Protein AF-A0A4R2Z075-F1 (afdb_monomer_lite)

Structure (mmCIF, N/CA/C/O backbone):
data_AF-A0A4R2Z075-F1
#
_entry.id   AF-A0A4R2Z075-F1
#
loop_
_atom_site.group_PDB
_atom_site.id
_atom_site.type_symbol
_atom_site.label_atom_id
_atom_site.label_alt_id
_atom_site.label_comp_id
_atom_site.label_asym_id
_atom_site.label_entity_id
_atom_site.label_seq_id
_atom_site.pdbx_PDB_ins_code
_atom_site.Cartn_x
_atom_site.Cartn_y
_atom_site.Cartn_z
_atom_site.occupancy
_atom_site.B_iso_or_equiv
_atom_site.auth_seq_id
_atom_site.auth_comp_id
_atom_site.auth_asym_id
_atom_site.auth_atom_id
_atom_site.pdbx_PDB_model_num
ATOM 1 N N . MET A 1 1 ? 28.870 11.590 -10.984 1.00 44.94 1 MET A N 1
ATOM 2 C CA . MET A 1 1 ? 27.420 11.458 -11.270 1.00 44.94 1 MET A CA 1
ATOM 3 C C . MET A 1 1 ? 26.675 11.162 -9.976 1.00 44.94 1 MET A C 1
ATOM 5 O O . MET A 1 1 ? 27.040 10.211 -9.294 1.00 44.94 1 MET A O 1
ATOM 9 N N . ARG A 1 2 ? 25.664 11.959 -9.606 1.00 42.19 2 ARG A N 1
ATOM 10 C CA . ARG A 1 2 ? 24.799 11.644 -8.456 1.00 42.19 2 ARG A CA 1
ATOM 11 C C . ARG A 1 2 ? 23.997 10.380 -8.793 1.00 42.19 2 ARG A C 1
ATOM 13 O O . ARG A 1 2 ? 23.249 10.383 -9.766 1.00 42.19 2 ARG A O 1
ATOM 20 N N . LYS A 1 3 ? 24.165 9.298 -8.024 1.00 53.22 3 LYS A N 1
ATOM 21 C CA . LYS A 1 3 ? 23.293 8.118 -8.132 1.00 53.22 3 LYS A CA 1
ATOM 22 C C . LYS A 1 3 ? 21.905 8.526 -7.642 1.00 53.22 3 LYS A C 1
ATOM 24 O O . LYS A 1 3 ? 21.708 8.694 -6.442 1.00 53.22 3 LYS A O 1
ATOM 29 N N . ILE A 1 4 ? 20.969 8.708 -8.568 1.00 59.31 4 ILE A N 1
ATOM 30 C CA . ILE A 1 4 ? 19.550 8.853 -8.240 1.00 59.31 4 ILE A CA 1
ATOM 31 C C . ILE A 1 4 ? 19.113 7.511 -7.644 1.00 59.31 4 ILE A C 1
ATOM 33 O O . ILE A 1 4 ? 19.163 6.487 -8.325 1.00 59.31 4 ILE A O 1
ATOM 37 N N . ARG A 1 5 ? 18.775 7.500 -6.351 1.00 62.09 5 ARG A N 1
ATOM 38 C CA . ARG A 1 5 ? 18.164 6.339 -5.697 1.00 62.09 5 ARG A CA 1
ATOM 39 C C . ARG A 1 5 ? 16.654 6.480 -5.841 1.00 62.09 5 ARG A C 1
ATOM 41 O O . ARG A 1 5 ? 16.100 7.485 -5.408 1.00 62.09 5 ARG A O 1
ATOM 48 N N . PHE A 1 6 ? 16.020 5.498 -6.466 1.00 68.31 6 PHE A N 1
ATOM 49 C CA . PHE A 1 6 ? 14.563 5.420 -6.531 1.00 68.31 6 PHE A CA 1
ATOM 50 C C . PHE A 1 6 ? 14.029 4.842 -5.226 1.00 68.31 6 PHE A C 1
ATOM 52 O O . PHE A 1 6 ? 14.682 3.996 -4.610 1.00 68.31 6 PHE A O 1
ATOM 59 N N . THR A 1 7 ? 12.853 5.296 -4.803 1.00 72.00 7 THR A N 1
ATOM 60 C CA . THR A 1 7 ? 12.164 4.672 -3.673 1.00 72.00 7 THR A CA 1
ATOM 61 C C . THR A 1 7 ? 11.572 3.331 -4.101 1.00 72.00 7 THR A C 1
ATOM 63 O O . THR A 1 7 ? 11.267 3.109 -5.274 1.00 72.00 7 THR A O 1
ATOM 66 N N . GLU A 1 8 ? 11.379 2.429 -3.143 1.00 67.56 8 GLU A N 1
ATOM 67 C CA . GLU A 1 8 ? 10.736 1.130 -3.379 1.00 67.56 8 GLU A CA 1
ATOM 68 C C . GLU A 1 8 ? 9.349 1.291 -4.024 1.00 67.56 8 GLU A C 1
ATOM 70 O O . GLU A 1 8 ? 9.033 0.631 -5.011 1.00 67.56 8 GLU A O 1
ATOM 75 N N . HIS A 1 9 ? 8.577 2.282 -3.568 1.00 69.44 9 HIS A N 1
ATOM 76 C CA . HIS A 1 9 ? 7.269 2.621 -4.131 1.00 69.44 9 HIS A CA 1
ATOM 77 C C . HIS A 1 9 ? 7.348 3.059 -5.602 1.00 69.44 9 HIS A C 1
ATOM 79 O O . HIS A 1 9 ? 6.523 2.643 -6.414 1.00 69.44 9 HIS A O 1
ATOM 85 N N . GLN A 1 10 ? 8.350 3.865 -5.971 1.00 74.56 10 GLN A N 1
ATOM 86 C CA . GLN A 1 10 ? 8.559 4.280 -7.362 1.00 74.56 10 GLN A CA 1
ATOM 87 C C . GLN A 1 10 ? 8.921 3.090 -8.254 1.00 74.56 10 GLN A C 1
ATOM 89 O O . GLN A 1 10 ? 8.404 2.980 -9.363 1.00 74.56 10 GLN A O 1
ATOM 94 N N . MET A 1 11 ? 9.768 2.175 -7.773 1.00 73.19 11 MET A N 1
ATOM 95 C CA . MET A 1 11 ? 10.128 0.968 -8.525 1.00 73.19 11 MET A CA 1
ATOM 96 C C . MET A 1 11 ? 8.909 0.064 -8.750 1.00 73.19 11 MET A C 1
ATOM 98 O O . MET A 1 11 ? 8.694 -0.419 -9.861 1.00 73.19 11 MET A O 1
ATOM 102 N N . ILE A 1 12 ? 8.060 -0.097 -7.734 1.00 73.81 12 ILE A N 1
ATOM 103 C CA . ILE A 1 12 ? 6.844 -0.915 -7.823 1.00 73.81 12 ILE A CA 1
ATOM 104 C C . ILE A 1 12 ? 5.809 -0.293 -8.758 1.00 73.81 12 ILE A C 1
ATOM 106 O O . ILE A 1 12 ? 5.227 -1.005 -9.574 1.00 73.81 12 ILE A O 1
ATOM 110 N N . ALA A 1 13 ? 5.598 1.023 -8.703 1.00 77.31 13 ALA A N 1
ATOM 111 C CA . ALA A 1 13 ? 4.679 1.710 -9.613 1.00 77.31 13 ALA A CA 1
ATOM 112 C C . ALA A 1 13 ? 5.087 1.533 -11.088 1.00 77.31 13 ALA A C 1
ATOM 114 O O . ALA A 1 13 ? 4.244 1.333 -11.969 1.00 77.31 13 ALA A O 1
ATOM 115 N N . VAL A 1 14 ? 6.394 1.554 -11.355 1.00 78.88 14 VAL A N 1
ATOM 116 C CA . VAL A 1 14 ? 6.954 1.325 -12.689 1.00 78.88 14 VAL A CA 1
ATOM 117 C C . VAL A 1 14 ? 6.767 -0.133 -13.122 1.00 78.88 14 VAL A C 1
ATOM 119 O O . VAL A 1 14 ? 6.365 -0.375 -14.258 1.00 78.88 14 VAL A O 1
ATOM 122 N N . LEU A 1 15 ? 7.005 -1.099 -12.227 1.00 75.25 15 LEU A N 1
ATOM 123 C CA . LEU A 1 15 ? 6.779 -2.529 -12.482 1.00 75.25 15 LEU A CA 1
ATOM 124 C C . LEU A 1 15 ? 5.308 -2.832 -12.787 1.00 75.25 15 LEU A C 1
ATOM 126 O O . LEU A 1 15 ? 5.020 -3.390 -13.845 1.00 75.25 15 LEU A O 1
ATOM 130 N N . LYS A 1 16 ? 4.382 -2.369 -11.935 1.00 76.81 16 LYS A N 1
ATOM 131 C CA . LYS A 1 16 ? 2.927 -2.497 -12.141 1.00 76.81 16 LYS A CA 1
ATOM 132 C C . LYS A 1 16 ? 2.495 -1.878 -13.479 1.00 76.81 16 LYS A C 1
ATOM 134 O O . LYS A 1 16 ? 1.666 -2.437 -14.189 1.00 76.81 16 LYS A O 1
ATOM 139 N N . SER A 1 17 ? 3.090 -0.747 -13.870 1.00 79.62 17 SER A N 1
ATOM 140 C CA . SER A 1 17 ? 2.793 -0.114 -15.164 1.00 79.62 17 SER A CA 1
ATOM 141 C C . SER A 1 17 ? 3.231 -0.968 -16.358 1.00 79.62 17 SER A C 1
ATOM 143 O O . SER A 1 17 ? 2.560 -0.957 -17.386 1.00 79.62 17 SER A O 1
ATOM 145 N N . PHE A 1 18 ? 4.321 -1.729 -16.232 1.00 76.00 18 PHE A N 1
ATOM 146 C CA . PHE A 1 18 ? 4.750 -2.665 -17.270 1.00 76.00 18 PHE A CA 1
ATOM 147 C C . PHE A 1 1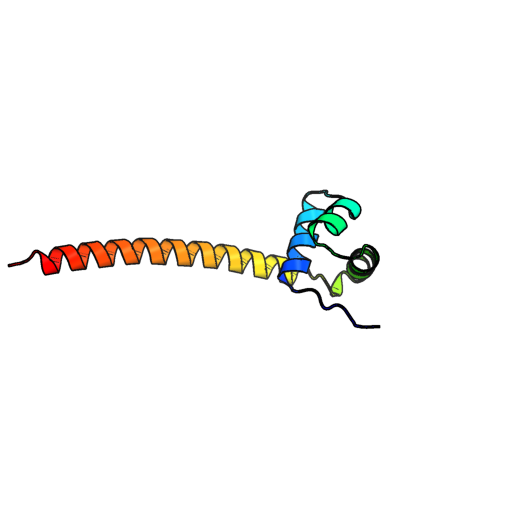8 ? 3.918 -3.944 -17.316 1.00 76.00 18 PHE A C 1
ATOM 149 O O . PHE A 1 18 ? 3.640 -4.415 -18.416 1.00 76.00 18 PHE A O 1
ATOM 156 N N . GLU A 1 19 ? 3.488 -4.477 -16.170 1.00 72.00 19 GLU A N 1
ATOM 157 C CA . GLU A 1 19 ? 2.528 -5.593 -16.119 1.00 72.00 19 GLU A CA 1
ATOM 158 C C . GLU A 1 19 ? 1.193 -5.216 -16.773 1.00 72.00 19 GLU A C 1
ATOM 160 O O . GLU A 1 19 ? 0.601 -6.021 -17.484 1.00 72.00 19 GLU A O 1
ATOM 165 N N . ALA A 1 20 ? 0.768 -3.958 -16.626 1.00 80.31 20 ALA A N 1
ATOM 166 C CA . ALA A 1 20 ? -0.392 -3.396 -17.319 1.00 80.31 20 ALA A CA 1
ATOM 167 C C . ALA A 1 20 ? -0.155 -3.113 -18.823 1.00 80.31 20 ALA A C 1
ATOM 169 O O . ALA A 1 20 ? -0.990 -2.481 -19.468 1.00 80.31 20 ALA A O 1
ATOM 170 N N . GLY A 1 21 ? 0.986 -3.522 -19.390 1.00 78.88 21 GLY A N 1
ATOM 171 C CA . GLY A 1 21 ? 1.295 -3.386 -20.816 1.00 78.88 21 GLY A CA 1
ATOM 172 C C . GLY A 1 21 ? 1.719 -1.983 -21.268 1.00 78.88 21 GLY A C 1
ATOM 173 O O . GLY A 1 21 ? 1.812 -1.736 -22.471 1.00 78.88 21 GLY A O 1
ATOM 174 N N . ARG A 1 22 ? 1.993 -1.047 -20.347 1.00 84.38 22 ARG A N 1
ATOM 175 C CA . ARG A 1 22 ? 2.370 0.332 -20.710 1.00 84.38 22 ARG A CA 1
ATOM 176 C C . ARG A 1 22 ? 3.795 0.411 -21.253 1.00 84.38 22 ARG A C 1
ATOM 178 O O . ARG A 1 22 ? 4.679 -0.364 -20.878 1.00 84.38 22 ARG A O 1
ATOM 185 N N . THR A 1 23 ? 4.048 1.366 -22.148 1.00 82.94 23 THR A N 1
ATOM 186 C CA . THR A 1 23 ? 5.364 1.495 -22.786 1.00 82.94 23 THR A CA 1
ATOM 187 C C . THR A 1 23 ? 6.368 2.206 -21.878 1.00 82.94 23 THR A C 1
ATOM 189 O O . THR A 1 23 ? 6.012 3.013 -21.022 1.00 82.94 23 THR A O 1
ATOM 192 N N . VAL A 1 24 ? 7.667 1.966 -22.095 1.00 79.56 24 VAL A N 1
ATOM 193 C CA . VAL A 1 24 ? 8.743 2.643 -21.338 1.00 79.56 24 VAL A CA 1
ATOM 194 C C . VAL A 1 24 ? 8.638 4.167 -21.455 1.00 79.56 24 VAL A C 1
ATOM 196 O O . VAL A 1 24 ? 8.958 4.875 -20.507 1.00 79.56 24 VAL A O 1
ATOM 199 N N . LYS A 1 25 ? 8.173 4.677 -22.603 1.00 81.81 25 LYS A N 1
ATOM 200 C CA . LYS A 1 25 ? 8.028 6.114 -22.856 1.00 81.81 25 LYS A CA 1
ATOM 201 C C . LYS A 1 25 ? 6.988 6.745 -21.926 1.00 81.81 25 LYS A C 1
ATOM 203 O O . LYS A 1 25 ? 7.262 7.797 -21.354 1.00 81.81 25 LYS A O 1
ATOM 208 N N . ASP A 1 26 ? 5.848 6.085 -21.753 1.00 83.50 26 ASP A N 1
ATOM 209 C CA . ASP A 1 26 ? 4.743 6.591 -20.932 1.00 83.50 26 ASP A CA 1
ATOM 210 C C . ASP A 1 26 ? 5.118 6.569 -19.451 1.00 83.50 26 ASP A C 1
ATOM 212 O O . ASP A 1 26 ? 4.954 7.558 -18.740 1.00 83.50 26 ASP A O 1
ATOM 216 N N . VAL A 1 27 ? 5.755 5.481 -19.015 1.00 82.31 27 VAL A N 1
ATOM 217 C CA . VAL A 1 27 ? 6.187 5.329 -17.624 1.00 82.31 27 VAL A CA 1
ATOM 218 C C . VAL A 1 27 ? 7.302 6.314 -17.258 1.00 82.31 27 VAL A C 1
ATOM 220 O O . VAL A 1 27 ? 7.294 6.867 -16.162 1.00 82.31 27 VAL A O 1
ATOM 223 N N . CYS A 1 28 ? 8.233 6.609 -18.174 1.00 83.38 28 CYS A N 1
ATOM 224 C CA . CYS A 1 28 ? 9.239 7.656 -17.967 1.00 83.38 28 CYS A CA 1
ATOM 225 C C . CYS A 1 28 ? 8.618 9.039 -17.750 1.00 83.38 28 CYS A C 1
ATOM 227 O O . CYS A 1 28 ? 9.106 9.806 -16.920 1.00 83.38 28 CYS A O 1
ATOM 229 N N . ARG A 1 29 ? 7.565 9.357 -18.512 1.00 81.56 29 ARG A N 1
ATOM 230 C CA . ARG A 1 29 ? 6.879 10.649 -18.454 1.00 81.56 29 ARG A CA 1
ATOM 231 C C . ARG A 1 29 ? 6.071 10.799 -17.166 1.00 81.56 29 ARG A C 1
ATOM 233 O O . ARG A 1 29 ? 6.125 11.860 -16.560 1.00 81.56 29 ARG A O 1
ATOM 240 N N . GLU A 1 30 ? 5.362 9.755 -16.745 1.00 79.81 30 GLU A N 1
ATOM 241 C CA . GLU A 1 30 ? 4.542 9.782 -15.525 1.00 79.81 30 GLU A CA 1
ATOM 242 C C . GLU A 1 30 ? 5.377 9.706 -14.245 1.00 79.81 30 GLU A C 1
ATOM 244 O O . GLU A 1 30 ? 5.148 10.466 -13.310 1.00 79.81 30 GLU A O 1
ATOM 249 N N . ALA A 1 31 ? 6.366 8.812 -14.193 1.00 73.94 31 ALA A N 1
ATOM 250 C CA . ALA A 1 31 ? 7.163 8.604 -12.987 1.00 73.94 31 ALA A CA 1
ATOM 251 C C . ALA A 1 31 ? 8.321 9.612 -12.840 1.00 73.94 31 ALA A C 1
ATOM 253 O O . ALA A 1 31 ? 9.053 9.555 -11.853 1.00 73.94 31 ALA A O 1
ATOM 254 N N . ALA A 1 32 ? 8.520 10.504 -13.822 1.00 79.31 32 ALA A N 1
ATOM 255 C CA . ALA A 1 32 ? 9.684 11.389 -13.938 1.00 79.31 32 ALA A CA 1
ATOM 256 C C . ALA A 1 32 ? 11.030 10.630 -13.872 1.00 79.31 32 ALA A C 1
ATOM 258 O O . ALA A 1 32 ? 12.032 11.125 -13.351 1.00 79.31 32 ALA A O 1
ATOM 259 N N . ILE A 1 33 ? 11.060 9.403 -14.407 1.00 76.88 33 ILE A N 1
ATOM 260 C CA . ILE A 1 33 ? 12.236 8.527 -14.378 1.00 76.88 33 ILE A CA 1
ATOM 261 C C . ILE A 1 33 ? 12.935 8.555 -15.739 1.00 76.88 33 ILE A C 1
ATOM 263 O O . ILE A 1 33 ? 12.310 8.247 -16.758 1.00 76.88 33 ILE A O 1
ATOM 267 N N . PRO A 1 34 ? 14.253 8.824 -15.790 1.00 81.44 34 PRO A N 1
ATOM 268 C CA . PRO A 1 34 ? 15.009 8.755 -17.033 1.00 81.44 34 PRO A CA 1
ATOM 269 C C . PRO A 1 34 ? 14.932 7.367 -17.683 1.00 81.44 34 PRO A C 1
ATOM 271 O O . PRO A 1 34 ? 15.143 6.343 -17.030 1.00 81.44 34 PRO A O 1
ATOM 274 N N . LYS A 1 35 ? 14.739 7.318 -19.006 1.00 80.19 35 LYS A N 1
ATOM 275 C CA . LYS A 1 35 ? 14.678 6.065 -19.790 1.00 80.19 35 LYS A CA 1
ATOM 276 C C . LYS A 1 35 ? 15.873 5.139 -19.549 1.00 80.19 35 LYS A C 1
ATOM 278 O O . LYS A 1 35 ? 15.712 3.920 -19.464 1.00 80.19 35 LYS A O 1
ATOM 283 N N . ALA A 1 36 ? 17.066 5.709 -19.390 1.00 79.69 36 ALA A N 1
ATOM 284 C CA . ALA A 1 36 ? 18.288 4.963 -19.100 1.00 79.69 36 ALA A CA 1
ATOM 285 C C . ALA A 1 36 ? 18.226 4.207 -17.759 1.00 79.69 36 ALA A C 1
ATOM 287 O O . ALA A 1 36 ? 18.744 3.093 -17.663 1.00 79.69 36 ALA A O 1
ATOM 288 N N . ALA A 1 37 ? 17.551 4.768 -16.751 1.00 74.50 37 ALA A N 1
ATOM 289 C CA . ALA A 1 37 ? 17.393 4.144 -15.442 1.00 74.50 37 ALA A CA 1
ATOM 290 C C . ALA A 1 37 ? 16.443 2.941 -15.499 1.00 74.50 37 ALA A C 1
ATOM 292 O O . ALA A 1 37 ? 16.773 1.885 -14.968 1.00 74.50 37 ALA A O 1
ATOM 293 N N . ILE A 1 38 ? 15.325 3.058 -16.224 1.00 74.06 38 ILE A N 1
ATOM 294 C CA . ILE A 1 38 ? 14.397 1.937 -16.445 1.00 74.06 38 ILE A CA 1
ATOM 295 C C . ILE A 1 38 ? 15.063 0.825 -17.257 1.00 74.06 38 ILE A C 1
ATOM 297 O O . ILE A 1 38 ? 14.928 -0.351 -16.936 1.00 74.06 38 ILE A O 1
ATOM 301 N N . THR A 1 39 ? 15.802 1.183 -18.309 1.00 73.12 39 THR A N 1
ATOM 302 C CA . THR A 1 39 ? 16.450 0.196 -19.187 1.00 73.12 39 THR A CA 1
ATOM 303 C C . THR A 1 39 ? 17.548 -0.571 -18.440 1.00 73.12 39 THR A C 1
ATOM 305 O O . THR A 1 39 ? 17.637 -1.791 -18.551 1.00 73.12 39 THR A O 1
ATOM 308 N N . THR A 1 40 ? 18.347 0.129 -17.628 1.00 71.75 40 THR A N 1
ATOM 309 C CA . THR A 1 40 ? 19.365 -0.483 -16.756 1.00 71.75 40 THR A CA 1
ATOM 310 C C . THR A 1 40 ? 18.728 -1.312 -15.636 1.00 71.75 40 THR A C 1
ATOM 312 O O . THR A 1 40 ? 19.184 -2.417 -15.366 1.00 71.75 40 THR A O 1
ATOM 315 N N . GLY A 1 41 ? 17.642 -0.824 -15.026 1.00 67.25 41 GLY A N 1
ATOM 316 C CA . GLY A 1 41 ? 16.869 -1.551 -14.015 1.00 67.25 41 GLY A CA 1
ATOM 317 C C . GLY A 1 41 ? 16.2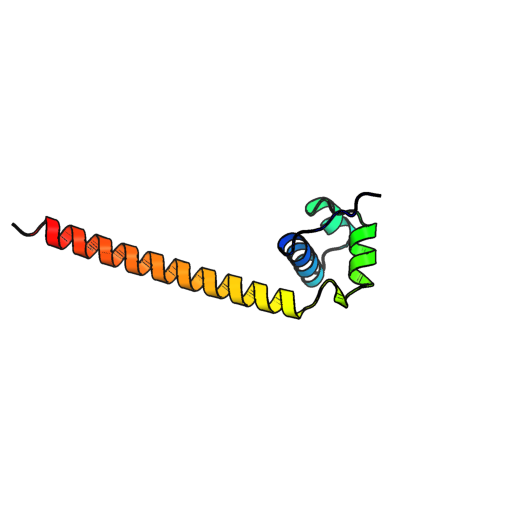48 -2.841 -14.551 1.00 67.25 41 GLY A C 1
ATOM 318 O O . GLY A 1 41 ? 16.379 -3.881 -13.922 1.00 67.25 41 GLY A O 1
ATOM 319 N N . ARG A 1 42 ? 15.680 -2.815 -15.766 1.00 65.12 42 ARG A N 1
ATOM 320 C CA . ARG A 1 42 ? 15.180 -4.015 -16.460 1.00 65.12 42 ARG A CA 1
ATOM 321 C C . ARG A 1 42 ? 16.274 -5.040 -16.735 1.00 65.12 42 ARG A C 1
ATOM 323 O O . ARG A 1 42 ? 16.037 -6.224 -16.550 1.00 65.12 42 ARG A O 1
ATOM 330 N N . ARG A 1 43 ? 17.459 -4.607 -17.181 1.00 63.56 43 ARG A N 1
ATOM 331 C CA . ARG A 1 43 ? 18.606 -5.517 -17.370 1.00 63.56 43 ARG A CA 1
ATOM 332 C C . ARG A 1 43 ? 19.048 -6.140 -16.048 1.00 63.56 43 ARG A C 1
ATOM 334 O O . ARG A 1 43 ? 19.420 -7.305 -16.014 1.00 63.56 43 ARG A O 1
ATOM 341 N N . ASN A 1 44 ? 18.931 -5.387 -14.960 1.00 60.22 44 ASN A N 1
ATOM 342 C CA . ASN A 1 44 ? 19.215 -5.845 -13.612 1.00 60.22 44 ASN A CA 1
ATOM 343 C C . ASN A 1 44 ? 17.925 -6.294 -12.903 1.00 60.22 44 ASN A C 1
ATOM 345 O O . ASN A 1 44 ? 17.617 -5.769 -11.836 1.00 60.22 44 ASN A O 1
ATOM 349 N N . MET A 1 45 ? 17.179 -7.272 -13.444 1.00 50.91 45 MET A N 1
ATOM 350 C CA . MET A 1 45 ? 15.948 -7.803 -12.808 1.00 50.91 45 MET A CA 1
ATOM 351 C C . MET A 1 45 ? 16.144 -8.232 -11.340 1.00 50.91 45 MET A C 1
ATOM 353 O O . MET A 1 45 ? 15.198 -8.249 -10.562 1.00 50.91 45 MET A O 1
ATOM 357 N N . ALA A 1 46 ? 17.381 -8.522 -10.927 1.00 53.75 46 ALA A N 1
ATOM 358 C CA . ALA A 1 46 ? 17.749 -8.780 -9.535 1.00 53.75 46 ALA A CA 1
ATOM 359 C C . ALA A 1 46 ? 17.645 -7.555 -8.598 1.00 53.75 46 ALA A C 1
ATOM 361 O O . ALA A 1 46 ? 17.651 -7.728 -7.384 1.00 53.75 46 ALA A O 1
ATOM 362 N N . VAL A 1 47 ? 17.576 -6.332 -9.130 1.00 53.81 47 VAL A N 1
ATOM 363 C CA . VAL A 1 47 ? 17.367 -5.078 -8.379 1.00 53.81 47 VAL A CA 1
ATOM 364 C C . VAL A 1 47 ? 15.868 -4.786 -8.221 1.00 53.81 47 VAL A C 1
ATOM 366 O O . VAL A 1 47 ? 15.482 -4.004 -7.364 1.00 53.81 47 VAL A O 1
ATOM 369 N N . TRP A 1 48 ? 15.026 -5.386 -9.068 1.00 63.75 48 TRP A N 1
ATOM 370 C CA . TRP A 1 48 ? 13.580 -5.163 -9.150 1.00 63.75 48 TRP A CA 1
ATOM 371 C C . TRP A 1 48 ? 12.891 -6.507 -8.869 1.00 63.75 48 TRP A C 1
ATOM 373 O O . TRP A 1 48 ? 12.247 -7.083 -9.746 1.00 63.75 48 TRP A O 1
ATOM 383 N N . LYS A 1 49 ? 13.147 -7.094 -7.689 1.00 60.53 49 LYS A N 1
ATOM 384 C CA . LYS A 1 49 ? 12.775 -8.488 -7.423 1.00 60.53 49 LYS A CA 1
ATOM 385 C C . LYS A 1 49 ? 11.252 -8.632 -7.281 1.00 60.53 49 LYS A C 1
ATOM 387 O O . LYS A 1 49 ? 10.641 -7.908 -6.498 1.00 60.53 49 LYS A O 1
ATOM 392 N N . PRO A 1 50 ? 10.637 -9.642 -7.921 1.00 56.59 50 PRO A N 1
ATOM 393 C CA . PRO A 1 50 ? 9.221 -9.979 -7.735 1.00 56.59 50 PRO A CA 1
ATOM 394 C C . PRO A 1 50 ? 8.822 -10.256 -6.275 1.00 56.59 50 PRO A C 1
ATOM 396 O O . PRO A 1 50 ? 7.673 -10.045 -5.896 1.00 56.59 50 PRO A O 1
ATOM 399 N N . ALA A 1 51 ? 9.772 -10.703 -5.444 1.00 61.47 51 ALA A N 1
ATOM 400 C CA . ALA A 1 51 ? 9.566 -10.907 -4.010 1.00 61.47 51 ALA A CA 1
ATOM 401 C C . ALA A 1 51 ? 9.182 -9.606 -3.279 1.00 61.47 51 ALA A C 1
ATOM 403 O O . ALA A 1 51 ? 8.328 -9.640 -2.393 1.00 61.47 51 ALA A O 1
ATOM 404 N N . ASP A 1 52 ? 9.742 -8.468 -3.699 1.00 66.12 52 ASP A N 1
ATOM 405 C CA . ASP A 1 52 ? 9.432 -7.158 -3.122 1.00 66.12 52 ASP A CA 1
ATOM 406 C C . ASP A 1 52 ? 8.032 -6.694 -3.562 1.00 66.12 52 ASP A C 1
ATOM 408 O O . ASP A 1 52 ? 7.268 -6.158 -2.763 1.00 66.12 52 ASP A O 1
ATOM 412 N N . ILE A 1 53 ? 7.628 -7.010 -4.802 1.00 68.06 53 ILE A N 1
ATOM 413 C CA . ILE A 1 53 ? 6.272 -6.734 -5.308 1.00 68.06 53 ILE A CA 1
ATOM 414 C C . ILE A 1 53 ? 5.223 -7.525 -4.519 1.00 68.06 53 ILE A C 1
ATOM 416 O O . ILE A 1 53 ? 4.218 -6.954 -4.092 1.00 68.06 53 ILE A O 1
ATOM 420 N N . LYS A 1 54 ? 5.451 -8.830 -4.308 1.00 74.38 54 LYS A N 1
ATOM 421 C CA . LYS A 1 54 ? 4.536 -9.681 -3.534 1.00 74.38 54 LYS A CA 1
ATOM 422 C C . LYS A 1 54 ? 4.398 -9.164 -2.104 1.00 74.38 54 LYS A C 1
ATOM 424 O O . LYS A 1 54 ? 3.283 -8.953 -1.647 1.00 74.38 54 LYS A O 1
ATOM 429 N N . LYS A 1 55 ? 5.522 -8.872 -1.443 1.00 79.88 55 LYS A N 1
ATOM 430 C CA . LYS A 1 55 ? 5.535 -8.323 -0.084 1.00 79.88 55 LYS A CA 1
ATOM 431 C C . LYS A 1 55 ? 4.763 -7.008 0.016 1.00 79.88 55 LYS A C 1
ATOM 433 O O . LYS A 1 55 ? 4.014 -6.821 0.967 1.00 79.88 55 LYS A O 1
ATOM 438 N N . VAL A 1 56 ? 4.915 -6.103 -0.951 1.00 78.81 56 VAL A N 1
ATOM 439 C CA . VAL A 1 56 ? 4.165 -4.841 -0.941 1.00 78.81 56 VAL A CA 1
ATOM 440 C C . VAL A 1 56 ? 2.680 -5.056 -1.181 1.00 78.81 56 VAL A C 1
ATOM 442 O O . VAL A 1 56 ? 1.883 -4.433 -0.491 1.00 78.81 56 VAL A O 1
ATOM 445 N N . LYS A 1 57 ? 2.289 -5.962 -2.081 1.00 80.06 57 LYS A N 1
ATOM 446 C CA . LYS A 1 57 ? 0.873 -6.302 -2.265 1.00 80.06 57 LYS A CA 1
ATOM 447 C C . LYS A 1 57 ? 0.263 -6.880 -0.984 1.00 80.06 57 LYS A C 1
ATOM 449 O O . LYS A 1 57 ? -0.803 -6.438 -0.571 1.00 80.06 57 LYS A O 1
ATOM 454 N N . ASP A 1 58 ? 0.976 -7.795 -0.330 1.00 88.00 58 ASP A N 1
ATOM 455 C CA . ASP A 1 58 ? 0.546 -8.396 0.934 1.00 88.00 58 ASP A CA 1
ATOM 456 C C . ASP A 1 58 ? 0.410 -7.323 2.038 1.00 88.00 58 ASP A C 1
ATOM 458 O O . ASP A 1 58 ? -0.571 -7.313 2.781 1.00 88.00 58 ASP A O 1
ATOM 462 N N . LEU A 1 59 ? 1.342 -6.362 2.107 1.00 89.06 59 LEU A N 1
ATOM 463 C CA . LEU A 1 59 ? 1.272 -5.226 3.037 1.00 89.06 59 LEU A CA 1
ATOM 464 C C . LEU A 1 59 ? 0.140 -4.239 2.704 1.00 89.06 59 LEU A C 1
ATOM 466 O O . LEU A 1 59 ? -0.498 -3.718 3.617 1.00 89.06 59 LEU A O 1
ATOM 470 N N . GLU A 1 60 ? -0.120 -3.963 1.422 1.00 87.31 60 GLU A N 1
ATOM 471 C CA . GLU A 1 60 ? -1.250 -3.137 0.970 1.00 87.31 60 GLU A CA 1
ATOM 472 C C . GLU A 1 60 ? -2.588 -3.784 1.373 1.00 87.31 60 GLU A C 1
ATOM 474 O O . GLU A 1 60 ? -3.477 -3.101 1.894 1.00 87.31 60 GLU A O 1
ATOM 479 N N . ASP A 1 61 ? -2.716 -5.100 1.185 1.00 94.12 61 ASP A N 1
ATOM 480 C CA . ASP A 1 61 ? -3.897 -5.877 1.564 1.00 94.12 61 ASP A CA 1
ATOM 481 C C . ASP A 1 61 ? -4.111 -5.902 3.081 1.00 94.12 61 ASP A C 1
ATOM 483 O O . ASP A 1 61 ? -5.229 -5.670 3.552 1.00 94.12 61 ASP A O 1
ATOM 487 N N . GLU A 1 62 ? -3.045 -6.120 3.850 1.00 96.19 62 GLU A N 1
ATOM 488 C CA . GLU A 1 62 ? -3.114 -6.118 5.309 1.00 96.19 62 GLU A CA 1
ATOM 489 C C . GLU A 1 62 ? -3.468 -4.729 5.852 1.00 96.19 62 GLU A C 1
ATOM 491 O O . GLU A 1 62 ? -4.365 -4.589 6.680 1.00 96.19 62 GLU A O 1
ATOM 496 N N . ASN A 1 63 ? -2.863 -3.667 5.315 1.00 96.44 63 ASN A N 1
ATOM 497 C CA . ASN A 1 63 ? -3.200 -2.296 5.694 1.00 96.44 63 ASN A CA 1
ATOM 498 C C . ASN A 1 63 ? -4.673 -1.966 5.396 1.00 96.44 63 ASN A C 1
ATOM 500 O O . ASN A 1 63 ? -5.342 -1.308 6.195 1.00 96.44 63 ASN A O 1
ATOM 504 N N . ARG A 1 64 ? -5.218 -2.451 4.270 1.00 96.88 64 ARG A N 1
ATOM 505 C CA . ARG A 1 64 ? -6.650 -2.300 3.970 1.00 96.88 64 ARG A CA 1
ATOM 506 C C . ARG A 1 64 ? -7.511 -2.975 5.040 1.00 96.88 64 ARG A C 1
ATOM 508 O O . ARG A 1 64 ? -8.460 -2.356 5.521 1.00 96.88 64 ARG A O 1
ATOM 515 N N . ARG A 1 65 ? -7.179 -4.213 5.423 1.00 97.69 65 ARG A N 1
ATOM 516 C CA . ARG A 1 65 ? -7.903 -4.966 6.463 1.00 97.69 65 ARG A CA 1
ATOM 517 C C . ARG A 1 65 ? -7.829 -4.271 7.818 1.00 97.69 65 ARG A C 1
ATOM 519 O O . ARG A 1 65 ? -8.863 -4.081 8.452 1.00 97.69 65 ARG A O 1
ATOM 526 N N . LEU A 1 66 ? -6.640 -3.827 8.221 1.00 98.19 66 LEU A N 1
ATOM 527 C CA . LEU A 1 66 ? -6.428 -3.108 9.477 1.00 98.19 66 LEU A CA 1
ATOM 528 C C . LEU A 1 66 ? -7.228 -1.804 9.528 1.00 98.19 66 LEU A C 1
ATOM 530 O O . LEU A 1 66 ? -7.891 -1.534 10.525 1.00 98.19 66 LEU A O 1
ATOM 534 N N . LYS A 1 67 ? -7.244 -1.021 8.442 1.00 97.81 67 LYS A N 1
ATOM 535 C CA . LYS A 1 67 ? -8.065 0.197 8.352 1.00 97.81 67 LYS A CA 1
ATOM 536 C C . LYS A 1 67 ? -9.557 -0.096 8.480 1.00 97.81 67 LYS A C 1
ATOM 538 O O . LYS A 1 67 ? -10.257 0.637 9.172 1.00 97.81 67 LYS A O 1
ATOM 543 N N . GLN A 1 68 ? -10.039 -1.155 7.831 1.00 97.81 68 GLN A N 1
ATOM 544 C CA . GLN A 1 68 ? -11.441 -1.560 7.924 1.00 97.81 68 GLN A CA 1
ATOM 545 C C . GLN A 1 68 ? -11.804 -1.976 9.353 1.00 97.81 68 GLN A C 1
ATOM 547 O O . GLN A 1 68 ? -12.802 -1.504 9.890 1.00 97.81 68 GLN A O 1
ATOM 552 N N . MET A 1 69 ? -10.969 -2.798 9.989 1.00 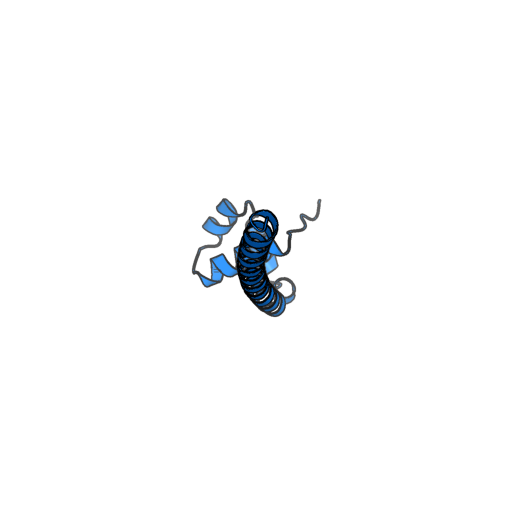97.56 69 MET A N 1
ATOM 553 C CA . MET A 1 69 ? -11.166 -3.234 11.371 1.00 97.56 69 MET A CA 1
ATOM 554 C C . MET A 1 69 ? -11.144 -2.054 12.346 1.00 97.56 69 MET A C 1
ATOM 556 O O . MET A 1 69 ? -12.021 -1.941 13.198 1.00 97.56 69 MET A O 1
ATOM 560 N N . PHE A 1 70 ? -10.194 -1.132 12.178 1.00 97.81 70 PHE A N 1
ATOM 561 C CA . PHE A 1 70 ? -10.111 0.080 12.986 1.00 97.81 70 PHE A CA 1
ATOM 562 C C . PHE A 1 70 ? -11.350 0.966 12.829 1.00 97.81 70 PHE A C 1
ATOM 564 O O . PHE A 1 70 ? -11.846 1.499 13.820 1.00 97.81 70 PHE A O 1
ATOM 571 N N . ALA A 1 71 ? -11.870 1.117 11.607 1.00 97.88 71 ALA A N 1
ATOM 572 C CA . ALA A 1 71 ? -13.087 1.883 11.365 1.00 97.88 71 ALA A CA 1
ATOM 573 C C . ALA A 1 71 ? -14.302 1.258 12.067 1.00 97.88 71 ALA A C 1
ATOM 575 O O . ALA A 1 71 ? -15.034 1.973 12.747 1.00 97.88 71 ALA A O 1
ATOM 576 N N . VAL A 1 72 ? -14.481 -0.064 11.954 1.00 96.56 72 VAL A N 1
ATOM 577 C CA . VAL A 1 72 ? -15.563 -0.795 12.639 1.00 96.56 72 VAL A CA 1
ATOM 578 C C . VAL A 1 72 ? -15.454 -0.625 14.153 1.00 96.56 72 VAL A C 1
ATO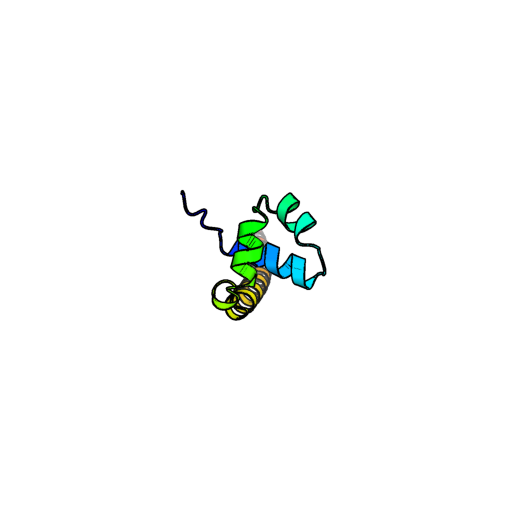M 580 O O . VAL A 1 72 ? -16.396 -0.144 14.778 1.00 96.56 72 VAL A O 1
ATOM 583 N N . LEU A 1 73 ? -14.281 -0.901 14.729 1.00 97.12 73 LEU A N 1
ATOM 584 C CA . LEU A 1 73 ? -14.054 -0.768 16.168 1.00 97.12 73 LEU A CA 1
ATOM 585 C C . LEU A 1 73 ? -14.276 0.671 16.654 1.00 97.12 73 LEU A C 1
ATOM 587 O O . LEU A 1 73 ? -14.869 0.897 17.702 1.00 97.12 73 LEU A O 1
ATOM 591 N N . SER A 1 74 ? -13.842 1.666 15.878 1.00 97.06 74 SER A N 1
ATOM 592 C CA . SER A 1 74 ? -14.049 3.079 16.212 1.00 97.06 74 SER A CA 1
ATOM 593 C C . SER A 1 74 ? -15.531 3.460 16.248 1.00 97.06 74 SER A C 1
ATOM 595 O O . SER A 1 74 ? -15.930 4.271 17.087 1.00 97.06 74 SER A O 1
ATOM 597 N N . LEU A 1 75 ? -16.349 2.890 15.355 1.00 96.44 75 LEU A N 1
ATOM 598 C CA . LEU A 1 75 ? -17.798 3.094 15.351 1.00 96.44 75 LEU A CA 1
ATOM 599 C C . LEU A 1 75 ? -18.455 2.429 16.567 1.00 96.44 75 LEU A C 1
ATOM 601 O O . LEU A 1 75 ? -19.257 3.073 17.240 1.00 96.44 75 LEU A O 1
ATOM 605 N N . GLU A 1 76 ? -18.072 1.194 16.894 1.00 94.62 76 GLU A N 1
ATOM 606 C CA . GLU A 1 76 ? -18.561 0.480 18.082 1.00 94.62 76 GLU A CA 1
ATOM 607 C C . GLU A 1 76 ? -18.192 1.214 19.376 1.00 94.62 76 GLU A C 1
ATOM 609 O O . GLU A 1 76 ? -19.050 1.466 20.221 1.00 94.62 76 GLU A O 1
ATOM 614 N N . CYS A 1 77 ? -16.933 1.642 19.514 1.00 94.00 77 CYS A N 1
ATOM 615 C CA . CYS A 1 77 ? -16.487 2.422 20.664 1.00 94.00 77 CYS A CA 1
ATOM 616 C C . CYS A 1 77 ? -17.247 3.745 20.795 1.00 94.00 77 CYS A C 1
ATOM 618 O O . CYS A 1 77 ? -17.539 4.163 21.915 1.00 94.00 77 CYS A O 1
ATOM 620 N N . ARG A 1 78 ? -17.567 4.414 19.678 1.00 93.31 78 ARG A N 1
ATOM 621 C CA . ARG A 1 78 ? -18.377 5.639 19.700 1.00 93.31 78 ARG A CA 1
ATOM 622 C C . ARG A 1 78 ? -19.794 5.351 20.189 1.00 93.31 78 ARG A C 1
ATOM 624 O O . ARG A 1 78 ? -20.242 6.014 21.113 1.00 93.31 78 ARG A O 1
ATOM 631 N N . ALA A 1 79 ? -20.450 4.330 19.641 1.00 92.44 79 ALA A N 1
ATOM 632 C CA . ALA A 1 79 ? -21.796 3.944 20.058 1.00 92.44 79 ALA A CA 1
ATOM 633 C C . ALA A 1 79 ? -21.862 3.571 21.551 1.00 92.44 79 ALA A C 1
ATOM 635 O O . ALA A 1 79 ? -22.799 3.958 22.248 1.00 92.44 79 ALA A O 1
ATOM 636 N N . LEU A 1 80 ? -20.848 2.862 22.059 1.00 91.75 80 LEU A N 1
ATOM 637 C CA . LEU A 1 80 ? -20.748 2.515 23.478 1.00 91.75 80 LEU A CA 1
ATOM 638 C C . LEU A 1 80 ? -20.558 3.749 24.366 1.00 91.75 80 LEU A C 1
ATOM 640 O O . LEU A 1 80 ? -21.209 3.846 25.404 1.00 91.75 80 LEU A O 1
ATOM 644 N N . LYS A 1 81 ? -19.704 4.698 23.963 1.00 91.75 81 LYS A N 1
ATOM 645 C CA . LYS A 1 81 ? -19.538 5.966 24.689 1.00 91.75 81 LYS A CA 1
ATOM 646 C C . LYS A 1 81 ? -20.835 6.764 24.721 1.00 91.75 81 LYS A C 1
ATOM 648 O O . LYS A 1 81 ? -21.266 7.134 25.805 1.00 91.75 81 LYS A O 1
ATOM 653 N N . ASP A 1 82 ? -21.499 6.921 23.577 1.00 90.38 82 ASP A N 1
ATOM 654 C CA . ASP A 1 82 ? -22.779 7.629 23.487 1.00 90.38 82 ASP A CA 1
ATOM 655 C C . ASP A 1 82 ? -23.851 6.982 24.383 1.00 90.38 82 ASP A C 1
ATOM 657 O O . ASP A 1 82 ? -24.673 7.677 24.976 1.00 90.38 82 ASP A O 1
ATOM 661 N N . PHE A 1 83 ? -23.860 5.648 24.497 1.00 89.44 83 PHE A N 1
ATOM 662 C CA . PHE A 1 83 ? -24.774 4.931 25.388 1.00 89.44 83 PHE A CA 1
ATOM 663 C C . PHE A 1 83 ? -24.456 5.163 26.871 1.00 89.44 83 PHE A C 1
ATOM 665 O O . PHE A 1 83 ? -25.372 5.373 27.664 1.00 89.44 83 PHE A O 1
ATOM 672 N N . ILE A 1 84 ? -23.174 5.131 27.249 1.00 87.81 84 ILE A N 1
ATOM 673 C CA . ILE A 1 84 ? -22.732 5.387 28.628 1.00 87.81 84 ILE A CA 1
ATOM 674 C C . ILE A 1 84 ? -23.039 6.835 29.027 1.00 87.81 84 ILE A C 1
ATOM 676 O O . ILE A 1 84 ? -23.577 7.055 30.105 1.00 87.81 84 ILE A O 1
ATOM 680 N N . GLU A 1 85 ? -22.754 7.804 28.156 1.00 86.75 85 GLU A N 1
ATOM 681 C CA . GLU A 1 85 ? -22.993 9.233 28.405 1.00 86.75 85 GLU A CA 1
ATOM 682 C C . GLU A 1 85 ? -24.486 9.593 28.461 1.00 86.75 85 GLU A C 1
ATOM 684 O O . GLU A 1 85 ? -24.864 10.556 29.121 1.00 86.75 85 GLU A O 1
ATOM 689 N N . LYS A 1 86 ? -25.353 8.816 27.800 1.00 77.88 86 LYS A N 1
ATOM 690 C CA . LYS A 1 86 ? -26.816 8.977 27.869 1.00 77.88 86 LYS A CA 1
ATOM 691 C C . LYS A 1 86 ? -27.463 8.266 29.056 1.00 77.88 86 LYS A C 1
ATOM 693 O O . LYS A 1 86 ? -28.678 8.378 29.229 1.00 77.88 86 LYS A O 1
ATOM 698 N N . LYS A 1 87 ? -26.699 7.508 29.843 1.00 59.50 87 LYS A N 1
ATOM 699 C CA . LYS A 1 87 ? -27.214 6.851 31.043 1.00 59.50 87 LYS A CA 1
ATOM 700 C C . LYS A 1 87 ? -27.276 7.896 32.177 1.00 59.50 87 LYS A C 1
ATOM 702 O O . LYS A 1 87 ? -26.253 8.532 32.415 1.00 59.50 87 LYS A O 1
ATOM 707 N N . PRO A 1 88 ? -28.448 8.122 32.804 1.00 58.72 88 PRO A N 1
ATOM 708 C CA . PRO A 1 88 ? -28.606 9.116 33.868 1.00 58.72 88 PRO A CA 1
ATOM 709 C C . PRO A 1 88 ? -27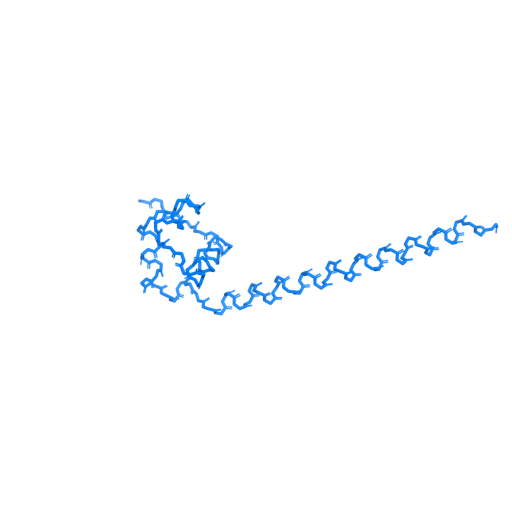.791 8.779 35.120 1.00 58.72 88 PRO A C 1
ATOM 711 O O . PRO A 1 88 ? -27.534 7.573 35.355 1.00 58.72 88 PRO A O 1
#

Secondary structure (DSSP, 8-state):
----PPPHHHHHHHHHHHHTT--HHHHHHHHT--HHHHHHHHHTGGGS-HHHHHHHHHHHHHHHHHHHHHHHHHHHHHHHHHHHHT--

Radius of gyration: 21.39 Å; chains: 1; bounding box: 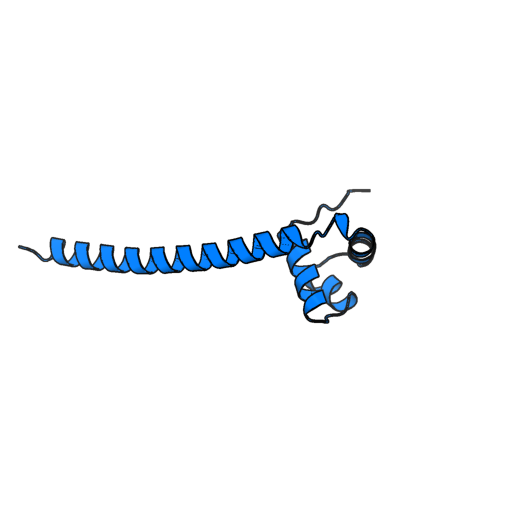56×23×57 Å

Foldseek 3Di:
DPPDDDDLVLLLVLVVCVVVVHDLVVSCVVSVNDSVVVVVCVVPCVNSDVVSNVVVVVVVVVVVVVVVVVVVVVVVVVVVVVVVVPPD

Sequence (88 aa):
MRKIRFTEHQMIAVLKSFEAGRTVKDVCREAAIPKAAITTGRRNMAVWKPADIKKVKDLEDENRRLKQMFAVLSLECRALKDFIEKKP

pLDDT: mean 78.32, std 13.82, range [42.19, 98.19]